Protein AF-A0A6J4X6R1-F1 (afdb_monomer)

Solvent-accessible surface area (backbone atoms only — not comparable to full-atom values): 4108 Å² total; per-residue (Å²): 135,65,68,65,56,57,51,50,54,53,53,53,54,50,55,52,52,51,52,52,48,52,49,60,70,68,67,72,69,81,76,82,76,61,47,80,46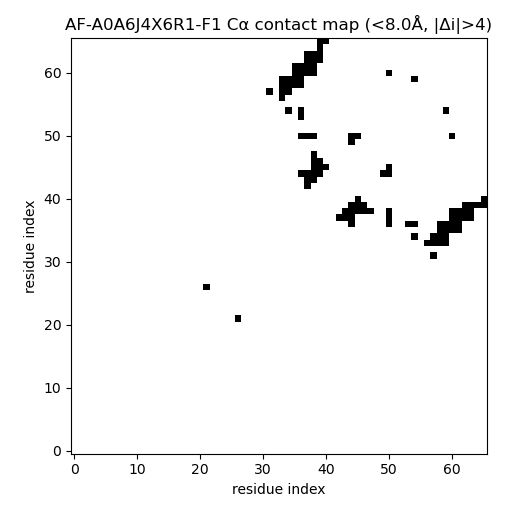,55,31,20,81,90,42,92,21,75,45,70,67,59,44,57,74,74,52,60,97,73,44,45,80,46,77,50,87,116

Structure (mmCIF, N/CA/C/O backbone):
data_AF-A0A6J4X6R1-F1
#
_entry.id   AF-A0A6J4X6R1-F1
#
loop_
_atom_site.group_PDB
_atom_site.id
_atom_site.type_symbol
_atom_site.label_atom_id
_atom_site.label_alt_id
_atom_site.label_comp_id
_atom_site.label_asym_id
_atom_site.label_entity_id
_atom_site.label_seq_id
_atom_site.pdbx_PDB_ins_code
_atom_site.Cartn_x
_atom_site.Cartn_y
_atom_site.Cartn_z
_atom_site.occupancy
_atom_site.B_iso_or_equiv
_atom_site.auth_seq_id
_atom_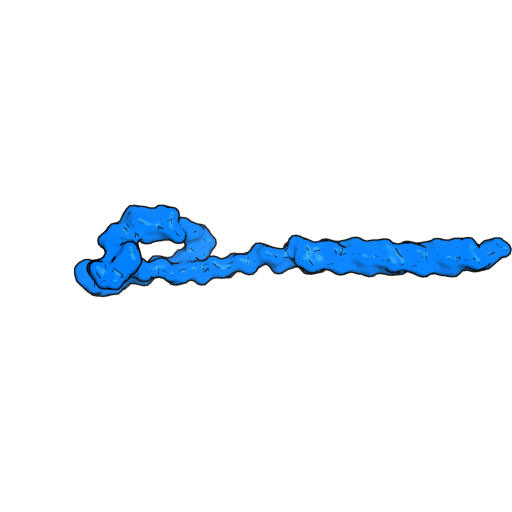site.auth_comp_id
_atom_site.auth_asym_id
_atom_site.auth_atom_id
_atom_site.pdbx_PDB_model_num
ATOM 1 N N . MET A 1 1 ? 36.297 12.211 -46.142 1.00 56.03 1 MET A N 1
ATOM 2 C CA . MET A 1 1 ? 34.955 12.614 -45.659 1.00 56.03 1 MET A CA 1
ATOM 3 C C . MET A 1 1 ? 34.070 11.423 -45.222 1.00 56.03 1 MET A C 1
ATOM 5 O O . MET A 1 1 ? 32.858 11.526 -45.286 1.00 56.03 1 MET A O 1
ATOM 9 N N . LYS A 1 2 ? 34.645 10.287 -44.769 1.00 58.59 2 LYS A N 1
ATOM 10 C CA . LYS A 1 2 ? 33.903 9.073 -44.329 1.00 58.59 2 LYS A CA 1
ATOM 11 C C . LYS A 1 2 ? 33.866 8.879 -42.800 1.00 58.59 2 LYS A C 1
ATOM 13 O O . LYS A 1 2 ? 33.030 8.144 -42.286 1.00 58.59 2 LYS A O 1
ATOM 18 N N . ILE A 1 3 ? 34.771 9.534 -42.069 1.00 63.03 3 ILE A N 1
ATOM 19 C CA . ILE A 1 3 ? 34.877 9.456 -40.598 1.00 63.03 3 ILE A CA 1
ATOM 20 C C . ILE A 1 3 ? 33.686 10.158 -39.927 1.00 63.03 3 ILE A C 1
ATOM 22 O O . ILE A 1 3 ? 33.156 9.687 -38.926 1.00 63.03 3 ILE A O 1
ATOM 26 N N . ASN A 1 4 ? 33.205 11.223 -40.560 1.00 70.75 4 ASN A N 1
ATOM 27 C CA . ASN A 1 4 ? 32.089 12.069 -40.154 1.00 70.75 4 ASN A CA 1
ATOM 28 C C . ASN A 1 4 ? 30.778 11.266 -40.065 1.00 70.75 4 ASN A C 1
ATOM 30 O O . ASN A 1 4 ? 29.970 11.471 -39.164 1.00 70.75 4 ASN A O 1
ATOM 34 N N . GLU A 1 5 ? 30.577 10.329 -40.996 1.00 76.19 5 GLU A N 1
ATOM 35 C CA . GLU A 1 5 ? 29.353 9.529 -41.070 1.00 76.19 5 GLU A CA 1
ATOM 36 C C . GLU A 1 5 ? 29.338 8.409 -40.037 1.00 76.19 5 GLU A C 1
ATOM 38 O O . GLU A 1 5 ? 28.339 8.222 -39.347 1.00 76.19 5 GLU A O 1
ATOM 43 N N . LYS A 1 6 ? 30.465 7.706 -39.864 1.00 73.62 6 LYS A N 1
ATOM 44 C CA . LYS A 1 6 ? 30.589 6.680 -38.821 1.00 73.62 6 LYS A CA 1
ATOM 45 C C . LYS A 1 6 ? 30.430 7.279 -37.422 1.00 73.62 6 LYS A C 1
ATOM 47 O O . LYS A 1 6 ? 29.759 6.679 -36.586 1.00 73.62 6 LYS A O 1
ATOM 52 N N . LEU A 1 7 ? 30.979 8.473 -37.193 1.00 77.19 7 LEU A N 1
ATOM 53 C CA . LEU A 1 7 ? 30.838 9.193 -35.928 1.00 77.1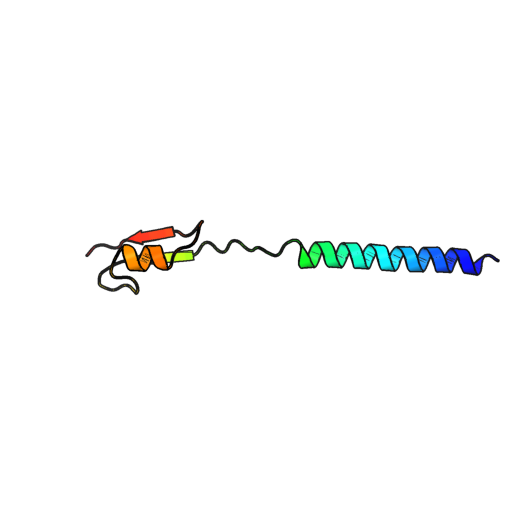9 7 LEU A CA 1
ATOM 54 C C . LEU A 1 7 ? 29.384 9.628 -35.678 1.00 77.19 7 LEU A C 1
ATOM 56 O O . LEU A 1 7 ? 28.867 9.423 -34.583 1.00 77.19 7 LEU A O 1
ATOM 60 N N . ARG A 1 8 ? 28.688 10.128 -36.711 1.00 79.50 8 ARG A N 1
ATOM 61 C CA . ARG A 1 8 ? 27.257 10.481 -36.655 1.00 79.50 8 ARG A CA 1
ATOM 62 C C . ARG A 1 8 ? 26.378 9.280 -36.294 1.00 79.50 8 ARG A C 1
ATOM 64 O O . ARG A 1 8 ? 25.487 9.403 -35.456 1.00 79.50 8 ARG A O 1
ATOM 71 N N . HIS A 1 9 ? 26.645 8.114 -36.884 1.00 79.19 9 HIS A N 1
ATOM 72 C CA . HIS A 1 9 ? 25.912 6.886 -36.569 1.00 79.19 9 HIS A CA 1
ATOM 73 C C . HIS A 1 9 ? 26.176 6.389 -35.145 1.00 79.19 9 HIS A C 1
ATOM 75 O O . HIS A 1 9 ? 25.236 5.956 -34.482 1.00 79.19 9 HIS A O 1
ATOM 81 N N . LEU A 1 10 ? 27.419 6.471 -34.655 1.00 79.31 10 LEU A N 1
ATOM 82 C CA . LEU A 1 10 ? 27.728 6.099 -33.272 1.00 79.31 10 LEU A CA 1
ATOM 83 C C . LEU A 1 10 ? 26.993 7.005 -32.275 1.00 79.31 10 LEU A C 1
ATOM 85 O O . LEU A 1 10 ? 26.368 6.509 -31.342 1.00 79.31 10 LEU A O 1
ATOM 89 N N . PHE A 1 11 ? 27.007 8.317 -32.518 1.00 82.38 11 PHE A N 1
ATOM 90 C CA . PHE A 1 11 ? 26.370 9.302 -31.646 1.00 82.38 11 PHE A CA 1
ATOM 91 C C . PHE A 1 11 ? 24.842 9.135 -31.603 1.00 82.38 11 PHE A C 1
ATOM 93 O O . PHE A 1 11 ? 24.251 9.120 -30.527 1.00 82.38 11 PHE A O 1
ATOM 100 N N . CYS A 1 12 ? 24.202 8.895 -32.755 1.00 81.19 12 CYS A N 1
ATOM 101 C CA . CYS A 1 12 ? 22.766 8.595 -32.816 1.00 81.19 12 CYS A CA 1
ATOM 102 C C . CYS A 1 12 ? 22.387 7.320 -32.053 1.00 81.19 12 CYS A C 1
ATOM 104 O O . CYS A 1 12 ? 21.346 7.288 -31.402 1.00 81.19 12 CYS A O 1
ATOM 106 N N . ARG A 1 13 ? 23.214 6.266 -32.117 1.00 86.25 13 ARG A N 1
ATOM 107 C CA . ARG A 1 13 ? 22.939 5.019 -31.387 1.00 86.25 13 ARG A CA 1
ATOM 108 C C . ARG A 1 13 ? 23.011 5.221 -29.878 1.00 86.25 13 ARG A C 1
ATOM 110 O O . ARG A 1 13 ? 22.175 4.671 -29.175 1.00 86.25 13 ARG A O 1
ATOM 117 N N . ILE A 1 14 ? 23.964 6.019 -29.399 1.00 85.25 14 ILE A N 1
ATOM 118 C CA . ILE A 1 14 ? 24.111 6.318 -27.970 1.00 85.25 14 ILE A CA 1
ATOM 119 C C . ILE A 1 14 ? 22.896 7.102 -27.462 1.00 85.25 14 ILE A C 1
ATOM 121 O O . ILE A 1 14 ? 22.278 6.679 -26.493 1.00 85.25 14 ILE A O 1
ATOM 125 N N . ILE A 1 15 ? 22.491 8.168 -28.160 1.00 85.00 15 ILE A N 1
ATOM 126 C CA . ILE A 1 15 ? 21.331 8.987 -27.766 1.00 85.00 15 ILE A CA 1
ATOM 127 C C . ILE A 1 15 ? 20.036 8.166 -27.757 1.00 85.00 15 ILE A C 1
ATOM 129 O O . ILE A 1 15 ? 19.237 8.293 -26.836 1.00 85.00 15 ILE A O 1
ATOM 133 N N . MET A 1 16 ? 19.823 7.309 -28.760 1.00 83.25 16 MET A N 1
ATOM 134 C CA . MET A 1 16 ? 18.633 6.452 -28.820 1.00 83.25 16 MET A CA 1
ATOM 135 C C . MET A 1 16 ? 18.579 5.451 -27.664 1.00 83.25 16 MET A C 1
ATOM 137 O O . MET A 1 16 ? 17.516 5.244 -27.088 1.00 83.25 16 MET A O 1
ATOM 141 N N . VAL A 1 17 ? 19.711 4.830 -27.319 1.00 84.12 17 VAL A N 1
ATOM 142 C CA . VAL A 1 17 ? 19.772 3.881 -26.198 1.00 84.12 17 VAL A CA 1
ATOM 143 C C . VAL A 1 17 ? 19.529 4.597 -24.875 1.00 84.12 17 VAL A C 1
ATOM 145 O O . VAL A 1 17 ? 18.760 4.099 -24.059 1.00 84.12 17 VAL A O 1
ATOM 148 N N . ASP A 1 18 ? 20.119 5.775 -24.686 1.00 82.69 18 ASP A N 1
ATOM 149 C CA . ASP A 1 18 ? 19.934 6.578 -23.478 1.00 82.69 18 ASP A CA 1
ATOM 150 C C . ASP A 1 18 ? 18.470 7.010 -23.313 1.00 82.69 18 ASP A C 1
ATOM 152 O O . ASP A 1 18 ? 17.866 6.779 -22.268 1.00 82.69 18 ASP A O 1
ATOM 156 N N . LEU A 1 19 ? 17.843 7.496 -24.391 1.00 82.88 19 LEU A N 1
ATOM 157 C CA . LEU A 1 19 ? 16.429 7.873 -24.405 1.00 82.88 19 LEU A CA 1
ATOM 158 C C . LEU A 1 19 ? 15.515 6.688 -24.056 1.00 82.88 19 LEU A C 1
ATOM 160 O O . LEU A 1 19 ? 14.594 6.832 -23.254 1.00 82.88 19 LEU A O 1
ATOM 164 N N . VAL A 1 20 ? 15.773 5.508 -24.632 1.00 81.81 20 VAL A N 1
ATOM 165 C CA . VAL A 1 20 ? 15.001 4.293 -24.334 1.00 81.81 20 VAL A CA 1
ATOM 166 C C . VAL A 1 20 ? 15.196 3.876 -22.878 1.00 81.81 20 VAL A C 1
ATOM 168 O O . VAL A 1 20 ? 14.210 3.586 -22.208 1.00 81.81 20 VAL A O 1
ATOM 171 N N . CYS A 1 21 ? 16.426 3.903 -22.359 1.00 78.12 21 CYS A N 1
ATOM 172 C CA . CYS A 1 21 ? 16.705 3.604 -20.956 1.00 78.12 21 CYS A CA 1
ATOM 173 C C . CYS A 1 21 ? 15.990 4.583 -20.016 1.00 78.12 21 CYS A C 1
ATOM 175 O O . CYS A 1 21 ? 15.322 4.145 -19.084 1.00 78.12 21 CYS A O 1
ATOM 177 N N . VAL A 1 22 ? 16.054 5.891 -20.269 1.00 79.06 22 VAL A N 1
ATOM 178 C CA . VAL A 1 22 ? 15.388 6.898 -19.431 1.00 79.06 22 VAL A CA 1
ATOM 179 C C . VAL A 1 22 ? 13.875 6.680 -19.413 1.00 79.06 22 VAL A C 1
ATOM 181 O O . VAL A 1 22 ? 13.281 6.652 -18.339 1.00 79.06 22 VAL A O 1
ATOM 184 N N . VAL A 1 23 ? 13.246 6.440 -20.567 1.00 75.44 23 VAL A N 1
ATOM 185 C CA . VAL A 1 23 ? 11.797 6.189 -20.642 1.00 75.44 23 VAL A CA 1
ATOM 186 C C . VAL A 1 23 ? 11.410 4.878 -19.951 1.00 75.44 23 VAL A C 1
ATOM 188 O O . VAL A 1 23 ? 10.392 4.834 -19.265 1.00 75.44 23 VAL A O 1
ATOM 191 N N . PHE A 1 24 ? 12.218 3.822 -20.073 1.00 70.50 24 PHE A N 1
ATOM 192 C CA . PHE A 1 24 ? 11.913 2.527 -19.458 1.00 70.50 24 PHE A CA 1
ATOM 193 C C . PHE A 1 24 ? 12.121 2.531 -17.937 1.00 70.50 24 PHE A C 1
ATOM 195 O O . PHE A 1 24 ? 11.309 1.965 -17.209 1.00 70.50 24 PHE A O 1
ATOM 202 N N . PHE A 1 25 ? 13.169 3.199 -17.443 1.00 65.50 25 PHE A N 1
ATOM 203 C CA . PHE A 1 25 ? 13.464 3.272 -16.009 1.00 65.50 25 PHE A CA 1
ATOM 204 C C . PHE A 1 25 ? 12.606 4.304 -15.265 1.00 65.50 25 PHE A C 1
ATOM 206 O O . PHE A 1 25 ? 12.257 4.060 -14.112 1.00 65.50 25 PHE A O 1
ATOM 213 N N . PHE A 1 26 ? 12.216 5.419 -15.895 1.00 64.44 26 PHE A N 1
ATOM 214 C CA . PHE A 1 26 ? 11.332 6.409 -15.262 1.00 64.44 26 PHE A CA 1
ATOM 215 C C . PHE A 1 26 ? 9.836 6.167 -15.527 1.00 64.44 26 PHE A C 1
ATOM 217 O O . PHE A 1 26 ? 9.006 6.622 -14.745 1.00 64.44 26 PHE A O 1
ATOM 224 N N . GLY A 1 27 ? 9.465 5.447 -16.593 1.00 60.91 27 GLY A N 1
ATOM 225 C CA . GLY A 1 27 ? 8.066 5.285 -17.014 1.00 60.91 27 GLY A CA 1
ATOM 226 C C . GLY A 1 27 ? 7.277 4.156 -16.340 1.00 60.91 27 GLY A C 1
ATOM 227 O O . GLY A 1 27 ? 6.059 4.120 -16.478 1.00 60.91 27 GLY A O 1
ATOM 228 N N . PHE A 1 28 ? 7.927 3.242 -15.611 1.00 61.03 28 PHE A N 1
ATOM 229 C CA . PHE A 1 28 ? 7.297 2.008 -15.098 1.00 61.03 28 PHE A CA 1
ATOM 230 C C . PHE A 1 28 ? 7.169 1.928 -13.564 1.00 61.03 28 PHE A C 1
ATOM 232 O O . PHE A 1 28 ? 7.068 0.846 -12.991 1.00 61.03 28 PHE A O 1
ATOM 239 N N . GLY A 1 29 ? 7.174 3.070 -12.876 1.00 56.88 29 GLY A N 1
ATOM 240 C CA . GLY A 1 29 ? 7.389 3.122 -11.427 1.00 56.88 29 GLY A CA 1
ATOM 241 C C . GLY A 1 29 ? 6.182 3.397 -10.528 1.00 56.88 29 GLY A C 1
ATOM 242 O O . GLY A 1 29 ? 6.404 3.759 -9.378 1.00 56.88 29 GLY A O 1
ATOM 243 N N . SER A 1 30 ? 4.928 3.271 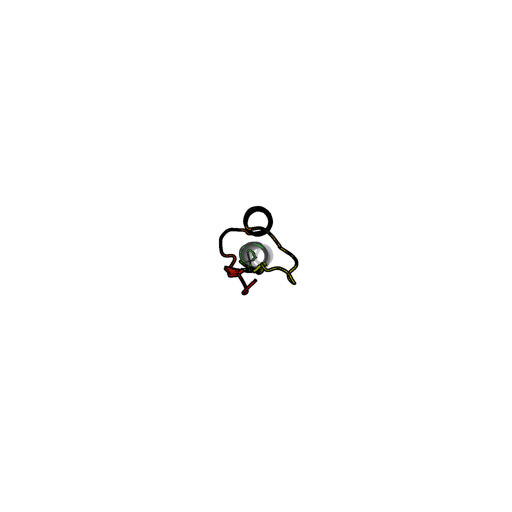-10.967 1.00 60.62 30 SER A N 1
ATOM 244 C CA . SER A 1 30 ? 3.794 3.322 -10.025 1.00 60.62 30 SER A CA 1
ATOM 245 C C . SER A 1 30 ? 3.473 1.913 -9.548 1.00 60.62 30 SER A C 1
ATOM 247 O O . SER A 1 30 ? 2.540 1.271 -10.020 1.00 60.62 30 SER A O 1
ATOM 249 N N . VAL A 1 31 ? 4.289 1.409 -8.623 1.00 61.38 31 VAL A N 1
ATOM 250 C CA . VAL A 1 31 ? 3.981 0.175 -7.897 1.00 61.38 31 VAL A CA 1
ATOM 251 C C . VAL A 1 31 ? 2.729 0.462 -7.065 1.00 61.38 31 VAL A C 1
ATOM 253 O O . VAL A 1 31 ? 2.812 1.108 -6.022 1.00 61.38 31 VAL A O 1
ATOM 256 N N . CYS A 1 32 ? 1.552 0.064 -7.555 1.00 60.97 32 CYS A N 1
ATOM 257 C CA . CYS A 1 32 ? 0.303 0.125 -6.796 1.00 60.97 32 CYS A CA 1
ATOM 258 C C . CYS A 1 32 ? 0.387 -0.887 -5.647 1.00 60.97 32 CYS A C 1
ATOM 260 O O . CYS A 1 32 ? -0.075 -2.021 -5.753 1.00 60.97 32 CYS A O 1
ATOM 262 N N . LEU A 1 33 ? 1.046 -0.489 -4.562 1.00 67.12 33 LEU A N 1
ATOM 263 C CA . LEU A 1 33 ? 1.105 -1.248 -3.324 1.00 67.12 33 LEU A CA 1
ATOM 264 C C . LEU A 1 33 ? -0.243 -1.103 -2.616 1.00 67.12 33 LEU A C 1
ATOM 266 O O . LEU A 1 33 ? -0.446 -0.164 -1.852 1.00 67.12 33 LEU A O 1
ATOM 270 N N . ALA A 1 34 ? -1.160 -2.027 -2.898 1.00 78.38 34 ALA A N 1
ATOM 271 C CA . ALA A 1 34 ? -2.393 -2.177 -2.136 1.00 78.38 34 ALA A CA 1
ATOM 272 C C . ALA A 1 34 ? -2.049 -2.541 -0.684 1.00 78.38 34 ALA A C 1
ATOM 274 O O . ALA A 1 34 ? -1.417 -3.569 -0.421 1.00 78.38 34 ALA A O 1
ATOM 275 N N . LYS A 1 35 ? -2.440 -1.689 0.263 1.00 87.19 35 LYS A N 1
ATOM 276 C CA . LYS A 1 35 ? -2.200 -1.875 1.693 1.00 87.19 35 LYS A CA 1
ATOM 277 C C . LYS A 1 35 ? -3.395 -2.564 2.347 1.00 87.19 35 LYS A C 1
ATOM 279 O O . LYS A 1 35 ? -4.551 -2.266 2.051 1.00 87.19 35 LYS A O 1
ATOM 284 N N . THR A 1 36 ? -3.116 -3.449 3.300 1.00 92.44 36 THR A N 1
ATOM 285 C CA . THR A 1 36 ? -4.146 -3.996 4.191 1.00 92.44 36 THR A CA 1
ATOM 286 C C . THR A 1 36 ? -4.245 -3.150 5.457 1.00 92.44 36 THR A C 1
ATOM 288 O O . THR A 1 36 ? -3.255 -2.952 6.165 1.00 92.44 36 THR A O 1
ATOM 291 N N . VAL A 1 37 ? -5.444 -2.656 5.750 1.00 93.25 37 VAL A N 1
ATOM 292 C CA . VAL A 1 37 ? -5.782 -1.891 6.952 1.00 93.25 37 VAL A CA 1
ATOM 293 C C . VAL A 1 37 ? -6.600 -2.784 7.882 1.00 93.25 37 VAL A C 1
ATOM 295 O O . VAL A 1 37 ? -7.587 -3.379 7.457 1.00 93.25 37 VAL A O 1
ATOM 298 N N . TYR A 1 38 ? -6.194 -2.887 9.149 1.00 94.12 38 TYR A N 1
ATOM 299 C CA . TYR A 1 38 ? -6.888 -3.685 10.163 1.00 94.12 38 TYR A CA 1
ATOM 300 C C . TYR A 1 38 ? -7.626 -2.782 11.147 1.00 94.12 38 TYR A C 1
ATOM 302 O O . TYR A 1 38 ? -7.062 -1.808 11.650 1.00 94.12 38 TYR A O 1
ATOM 310 N N . MET A 1 39 ? -8.883 -3.119 11.423 1.00 94.44 39 MET A N 1
ATOM 311 C CA . MET A 1 39 ? -9.738 -2.410 12.367 1.00 94.44 39 MET A CA 1
ATOM 312 C C . MET A 1 39 ? -10.289 -3.365 13.429 1.00 94.44 39 MET A C 1
ATOM 314 O O . MET A 1 39 ? -10.691 -4.482 13.112 1.00 94.44 39 MET A O 1
ATOM 318 N N . GLY A 1 40 ? -10.342 -2.903 14.678 1.00 92.62 40 GLY A N 1
ATOM 319 C CA . GLY A 1 40 ? -10.894 -3.637 15.816 1.00 92.62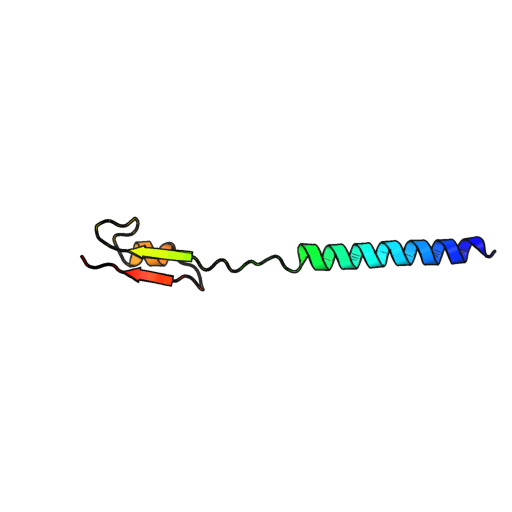 40 GLY A CA 1
ATOM 320 C C . GLY A 1 40 ? -10.440 -3.050 17.161 1.00 92.62 40 GLY A C 1
ATOM 321 O O . GLY A 1 40 ? -9.611 -2.136 17.183 1.00 92.62 40 GLY A O 1
ATOM 322 N N . PRO A 1 41 ? -10.931 -3.565 18.303 1.00 89.69 41 PRO A N 1
ATOM 323 C CA . PRO A 1 41 ? -10.598 -3.026 19.628 1.00 89.69 41 PRO A CA 1
ATOM 324 C C . PRO A 1 41 ? -9.103 -3.094 19.974 1.00 89.69 41 PRO A C 1
ATOM 326 O O . PRO A 1 41 ? -8.587 -2.219 20.675 1.00 89.69 41 PRO A O 1
ATOM 329 N N . GLY A 1 42 ? -8.417 -4.126 19.468 1.00 90.62 42 GLY A N 1
ATOM 330 C CA . GLY A 1 42 ? -6.978 -4.355 19.635 1.00 90.62 42 GLY A CA 1
ATOM 331 C C . GLY A 1 42 ? -6.108 -3.876 18.469 1.00 90.62 42 GLY A C 1
ATOM 332 O O . GLY A 1 42 ? -4.897 -4.064 18.510 1.00 90.62 42 GLY A O 1
ATOM 333 N N . GLU A 1 43 ? -6.700 -3.278 17.435 1.00 91.69 43 GLU A N 1
ATOM 334 C CA . GLU A 1 43 ? -5.983 -2.846 16.233 1.00 91.69 43 GLU A CA 1
ATOM 335 C C . GLU A 1 43 ? -5.617 -1.358 16.281 1.00 91.69 43 GLU A C 1
ATOM 337 O O . GLU A 1 43 ? -6.090 -0.586 17.121 1.00 91.69 43 GLU A O 1
ATOM 342 N N . THR A 1 44 ? -4.771 -0.936 15.337 1.00 90.06 44 THR A N 1
ATOM 343 C CA . THR A 1 44 ? -4.369 0.471 15.180 1.00 90.06 44 THR A CA 1
ATOM 344 C C . THR A 1 44 ? -5.566 1.385 14.916 1.00 90.06 44 THR A C 1
ATOM 346 O O . THR A 1 44 ? -5.617 2.501 15.434 1.00 90.06 44 THR A O 1
ATOM 349 N N . TYR A 1 45 ? -6.546 0.915 14.141 1.00 92.75 45 TYR A N 1
ATOM 350 C CA . TYR A 1 45 ? -7.760 1.664 13.835 1.00 92.75 45 TYR A CA 1
ATOM 351 C C . TYR A 1 45 ? -8.936 1.107 14.638 1.00 92.75 45 TYR A C 1
ATOM 353 O O . TYR A 1 45 ? -9.293 -0.061 14.519 1.00 92.75 45 TYR A O 1
ATOM 361 N N . LYS A 1 46 ? -9.562 1.964 15.448 1.00 92.62 46 LYS A N 1
ATOM 362 C CA . LYS A 1 46 ? -10.696 1.592 16.315 1.00 92.62 46 LYS A CA 1
ATOM 363 C C . LYS A 1 46 ? -12.054 2.039 15.776 1.00 92.62 46 LYS A C 1
ATOM 365 O O . LYS A 1 46 ? -13.086 1.694 16.335 1.00 92.62 46 LYS A O 1
ATOM 370 N N . SER A 1 47 ? -12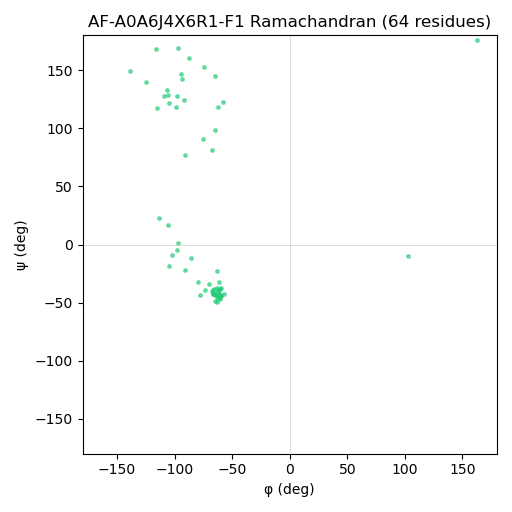.064 2.843 14.716 1.00 91.25 47 SER A N 1
ATOM 371 C CA . SER A 1 47 ? -13.279 3.382 14.109 1.00 91.25 47 SER A CA 1
ATOM 372 C C . SER A 1 47 ? -13.183 3.348 12.589 1.00 91.25 47 SER A C 1
ATOM 374 O O . SER A 1 47 ? -12.100 3.516 12.022 1.00 91.25 47 SER A O 1
ATOM 376 N N . LEU A 1 48 ? -14.337 3.183 11.932 1.00 91.00 48 LEU A N 1
ATOM 377 C CA . LEU A 1 48 ? -14.426 3.161 10.469 1.00 91.00 48 LEU A CA 1
ATOM 378 C C . LEU A 1 48 ? -13.861 4.439 9.855 1.00 91.00 48 LEU A C 1
ATOM 380 O O . LEU A 1 48 ? -13.113 4.378 8.889 1.00 91.00 48 LEU A O 1
ATOM 384 N N . ASN A 1 49 ? -14.171 5.595 10.445 1.00 93.81 49 ASN A N 1
ATOM 385 C CA . ASN A 1 49 ? -13.719 6.877 9.915 1.00 93.81 49 ASN A CA 1
ATOM 386 C C . ASN A 1 49 ? -12.184 6.991 9.918 1.00 93.81 49 ASN A C 1
ATOM 388 O O . ASN A 1 49 ? -11.592 7.439 8.940 1.00 93.81 49 ASN A O 1
ATOM 392 N N . ALA A 1 50 ? -11.528 6.521 10.985 1.00 91.62 50 ALA A N 1
ATOM 393 C CA . ALA A 1 50 ? -10.071 6.514 11.058 1.00 91.62 50 ALA A CA 1
ATOM 394 C C . ALA A 1 50 ? -9.457 5.546 10.033 1.00 91.62 50 ALA A C 1
ATOM 396 O O . ALA A 1 50 ? -8.488 5.904 9.365 1.00 91.62 50 ALA A O 1
ATOM 397 N N . ALA A 1 51 ? -10.044 4.356 9.866 1.00 92.56 51 ALA A N 1
ATOM 398 C CA . ALA A 1 51 ? -9.593 3.382 8.876 1.00 92.56 51 ALA A CA 1
ATOM 399 C C . ALA A 1 51 ? -9.733 3.922 7.442 1.00 92.56 51 ALA A C 1
ATOM 401 O O . ALA A 1 51 ? -8.753 3.935 6.705 1.00 92.56 51 ALA A O 1
ATOM 402 N N . PHE A 1 52 ? -10.900 4.461 7.075 1.00 92.25 52 PHE A N 1
ATOM 403 C CA . PHE A 1 52 ? -11.133 5.037 5.747 1.00 92.25 52 PHE A CA 1
ATOM 404 C C . PHE A 1 52 ? -10.244 6.244 5.456 1.00 92.25 52 PHE A C 1
ATOM 406 O O . PHE A 1 52 ? -9.751 6.370 4.341 1.00 92.25 52 PHE A O 1
ATOM 413 N N . SER A 1 53 ? -9.981 7.099 6.450 1.00 93.81 53 SER A N 1
ATOM 414 C CA . SER A 1 53 ? -9.063 8.234 6.277 1.00 93.81 53 SER A CA 1
ATOM 415 C C . SER A 1 53 ? -7.622 7.811 5.964 1.00 93.81 53 SER A C 1
ATOM 417 O O . SER A 1 53 ? -6.862 8.589 5.396 1.00 93.81 53 SER A O 1
ATOM 419 N N . ALA A 1 54 ? -7.247 6.583 6.333 1.00 89.81 54 ALA A N 1
ATOM 420 C CA . ALA A 1 54 ? -5.920 6.024 6.110 1.00 89.81 54 ALA A CA 1
ATOM 421 C C . ALA A 1 54 ? -5.829 5.124 4.867 1.00 89.81 54 ALA A C 1
ATOM 423 O O . ALA A 1 54 ? -4.735 4.650 4.554 1.00 89.81 54 ALA A O 1
ATOM 424 N N . MET A 1 55 ? -6.952 4.869 4.191 1.00 92.00 55 MET A N 1
ATOM 425 C CA . MET A 1 55 ? -7.021 4.035 2.995 1.00 92.00 55 MET A CA 1
ATOM 426 C C . MET A 1 55 ? -6.921 4.871 1.723 1.00 92.00 55 MET A C 1
ATOM 428 O O . MET A 1 55 ? -7.429 5.987 1.638 1.00 92.00 55 MET A O 1
ATOM 432 N N . SER A 1 56 ? -6.301 4.286 0.706 1.00 89.06 56 SER A N 1
ATOM 433 C CA . SER A 1 56 ? -6.276 4.776 -0.670 1.00 89.06 56 SER A CA 1
ATOM 434 C C . SER A 1 56 ? -6.980 3.796 -1.613 1.00 89.06 56 SER A C 1
ATOM 436 O O . SER A 1 56 ? -7.309 2.666 -1.249 1.00 89.06 56 SER A O 1
ATOM 438 N N . GLY A 1 57 ? -7.246 4.232 -2.846 1.00 86.44 57 GLY A N 1
ATOM 439 C CA . GLY A 1 57 ? -7.866 3.374 -3.857 1.00 86.44 57 GLY A CA 1
ATOM 440 C C . GLY A 1 57 ? -7.036 2.112 -4.107 1.00 86.44 57 GLY A C 1
ATOM 441 O O . GLY A 1 57 ? -5.870 2.206 -4.479 1.00 86.44 57 GLY A O 1
ATOM 442 N N . GLY A 1 58 ? -7.652 0.943 -3.913 1.00 85.12 58 GLY A N 1
ATOM 443 C CA . GLY A 1 58 ? -6.995 -0.364 -4.023 1.00 85.12 58 GLY A CA 1
ATOM 444 C C . GLY A 1 58 ? -6.646 -1.019 -2.682 1.00 85.12 58 GLY A C 1
ATOM 445 O O . GLY A 1 58 ? -6.321 -2.203 -2.670 1.00 85.12 58 GLY A O 1
ATOM 446 N N . ASP A 1 59 ? -6.764 -0.303 -1.562 1.00 92.06 59 ASP A N 1
ATOM 447 C CA . ASP A 1 59 ? -6.508 -0.863 -0.232 1.00 92.06 59 ASP A CA 1
ATOM 448 C C . ASP A 1 59 ? -7.637 -1.787 0.242 1.00 92.06 59 ASP A C 1
ATOM 450 O O . ASP A 1 59 ? -8.807 -1.629 -0.112 1.00 92.06 59 ASP A O 1
ATOM 454 N N . THR A 1 60 ? -7.287 -2.748 1.097 1.00 92.38 60 THR A N 1
ATOM 455 C CA . THR A 1 60 ? -8.234 -3.704 1.689 1.00 92.38 60 THR A CA 1
ATOM 456 C C . THR A 1 60 ? -8.428 -3.414 3.172 1.0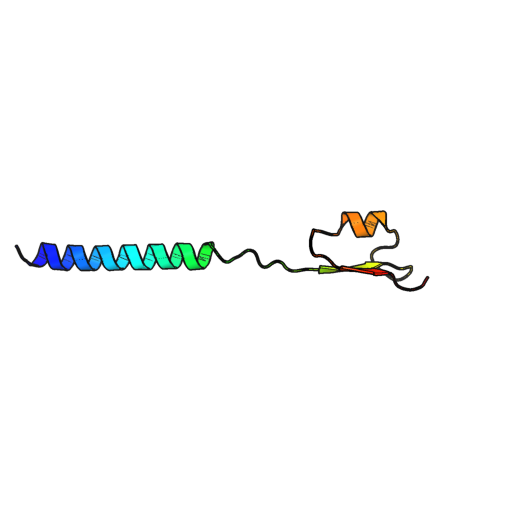0 92.38 60 THR A C 1
ATOM 458 O O . THR A 1 60 ? -7.455 -3.368 3.922 1.00 92.38 60 THR A O 1
ATOM 461 N N . LEU A 1 61 ? -9.680 -3.274 3.614 1.00 93.88 61 LEU A N 1
ATOM 462 C CA . LEU A 1 61 ? -10.039 -3.147 5.030 1.00 93.88 61 LEU A CA 1
ATOM 463 C C . LEU A 1 61 ? -10.478 -4.498 5.598 1.00 93.88 61 LEU A C 1
ATOM 465 O O . LEU A 1 61 ? -11.390 -5.124 5.063 1.00 93.88 61 LEU A O 1
ATOM 469 N N . ILE A 1 62 ? -9.876 -4.911 6.712 1.00 94.06 62 ILE A N 1
ATOM 470 C CA . ILE A 1 62 ? -10.279 -6.092 7.480 1.00 94.06 62 ILE A CA 1
ATOM 471 C C . ILE A 1 62 ? -10.762 -5.639 8.856 1.00 94.06 62 ILE A C 1
ATOM 473 O O . ILE A 1 62 ? -9.992 -5.086 9.641 1.00 94.06 62 ILE A O 1
ATOM 477 N N . ILE A 1 63 ? -12.035 -5.902 9.148 1.00 94.12 63 ILE A N 1
ATOM 478 C 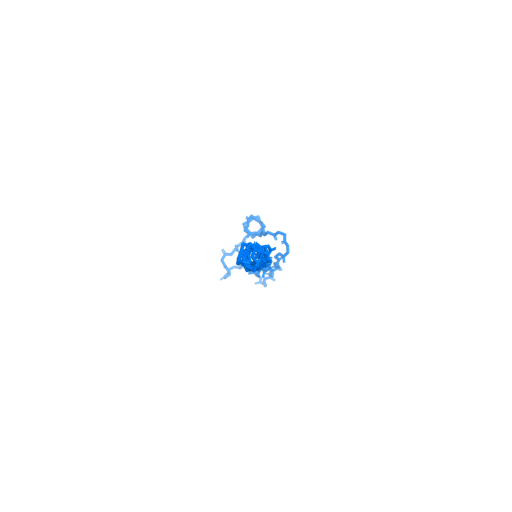CA . ILE A 1 63 ? -12.657 -5.620 10.444 1.00 94.12 63 ILE A CA 1
ATOM 479 C C . ILE A 1 63 ? -12.670 -6.922 11.243 1.00 94.12 63 ILE A C 1
ATOM 481 O O . ILE A 1 63 ? -13.258 -7.911 10.805 1.00 94.12 63 ILE A O 1
ATOM 485 N N . ARG A 1 64 ? -11.978 -6.931 12.382 1.00 90.81 64 ARG A N 1
ATOM 486 C CA . ARG A 1 64 ? -11.963 -8.058 13.323 1.00 90.81 64 ARG A CA 1
ATOM 487 C C . ARG A 1 64 ? -13.121 -7.945 14.309 1.00 90.81 64 ARG A C 1
ATOM 489 O O . ARG A 1 64 ? -13.703 -6.873 14.452 1.00 90.81 64 ARG A O 1
ATOM 496 N N . ASP A 1 65 ? -13.464 -9.060 14.946 1.00 84.44 65 ASP A N 1
ATOM 497 C CA . ASP A 1 65 ? -14.541 -9.096 15.926 1.00 84.44 65 ASP A CA 1
ATOM 498 C C . ASP A 1 65 ? -14.211 -8.239 17.156 1.00 84.44 65 ASP A C 1
ATOM 500 O O . ASP A 1 65 ? -13.053 -8.118 17.569 1.00 84.44 65 ASP A O 1
ATOM 504 N N . GLY A 1 66 ? -15.247 -7.607 17.712 1.00 69.38 66 GLY A N 1
ATOM 505 C CA . GLY A 1 66 ? -15.131 -6.741 18.882 1.00 69.38 66 GLY A CA 1
ATOM 506 C C . GLY A 1 66 ? -16.008 -5.504 18.848 1.00 69.3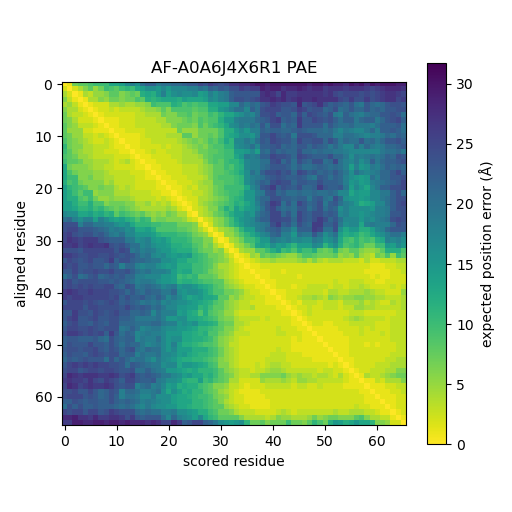8 66 GLY A C 1
ATOM 507 O O . GLY A 1 66 ? -16.076 -4.846 17.787 1.00 69.38 66 GLY A O 1
#

Secondary structure (DSSP, 8-state):
--HHHHHHHHHHHHHHHHHHHHHHHHHT-----PPEEEESTTSSB-SHHHHHHT--TT-EEEEPP-

Sequence (66 aa):
MKINEKLRHLFCRIIMVDLVCVVFFFGFGSVCLAKTVYMGPGETYKSLNAAFSAMSGGDTLIIRDG

Nearest PDB structures (foldseek):
  5k8c-assembly1_A-2  TM=4.715E-01  e=9.381E+00  Shewanella oneidensis MR-1

pLDDT: mean 81.67, std 11.57, range [56.03, 94.44]

Radius of gyration: 25.8 Å; Cα contacts (8 Å, |Δi|>4): 54; chains: 1; bounding box: 50×22×65 Å

Foldseek 3Di:
DVVVVVVVVVVVVVVVVVVVVCCVVVVPPPPVPAEEFEEDPPGPHPDPVVRVVPHDPRHHYDYDDD

Mean predicted aligned error: 12.25 Å